Protein AF-A0A0F9RPC5-F1 (afdb_monomer_lite)

Foldseek 3Di:
DDDDDCPPPDDCSCVVVVNPDPPDDFDDDPQDPLAGEVPNDPVNVCVVDPDDDDHDPPRHYDDDDDPVVVVVVVVVVVVVVVDDDDDDD

Sequence (89 aa):
MGGQRDDGKGGTDSEDLGLTTQGPTLLVTDMAVWRPHPGATRVAIAASCDWDVRYADDCSETPPPTPAKLATLRDIRRRTADAPRRSAA

Organism: NCBI:txid412755

InterPro domains:
  IPR037171 NagB/RpiA transferase-like [SSF100950] (11-76)

Radius of gyration: 19.9 Å; chains: 1; bounding box: 45×48×48 Å

pLDDT: mean 76.96, std 15.54, range [35.66, 98.0]

Structure (mmCIF, N/CA/C/O backbone):
data_AF-A0A0F9RPC5-F1
#
_entry.id   AF-A0A0F9RPC5-F1
#
loop_
_atom_site.group_PDB
_atom_site.id
_atom_site.type_symbol
_atom_site.label_atom_id
_atom_site.label_alt_id
_atom_site.label_comp_id
_atom_site.label_asym_id
_atom_site.label_entity_id
_atom_site.label_seq_id
_atom_site.pdbx_PDB_ins_code
_atom_site.Cartn_x
_atom_site.Cartn_y
_atom_site.Cartn_z
_atom_site.occupancy
_atom_site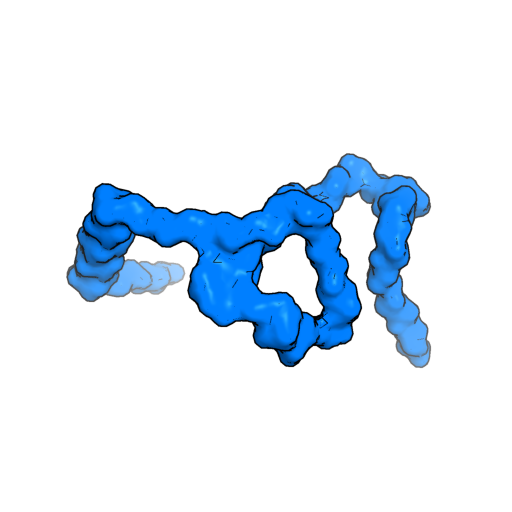.B_iso_or_equiv
_atom_site.auth_seq_id
_atom_site.auth_comp_id
_atom_site.auth_asym_id
_atom_site.auth_atom_id
_atom_site.pdbx_PDB_model_num
ATOM 1 N N . MET A 1 1 ? 0.461 -35.989 -19.733 1.00 35.66 1 MET A N 1
ATOM 2 C CA . MET A 1 1 ? -0.076 -34.868 -20.531 1.00 35.66 1 MET A CA 1
ATOM 3 C C . MET A 1 1 ? 0.232 -33.594 -19.758 1.00 35.66 1 MET A C 1
ATOM 5 O O . MET A 1 1 ? -0.500 -33.252 -18.842 1.00 35.66 1 MET A O 1
ATOM 9 N N . GLY A 1 2 ? 1.413 -33.015 -19.988 1.00 37.66 2 GLY A N 1
ATOM 10 C CA . GLY A 1 2 ? 1.850 -31.801 -19.298 1.00 37.66 2 GLY A CA 1
ATOM 11 C C . GLY A 1 2 ? 1.228 -30.598 -19.987 1.00 37.66 2 GLY A C 1
ATOM 12 O O . GLY A 1 2 ? 1.581 -30.315 -21.126 1.00 37.66 2 GLY A O 1
ATOM 13 N N . GLY A 1 3 ? 0.264 -29.948 -19.337 1.00 41.19 3 GLY A N 1
ATOM 14 C CA . GLY A 1 3 ? -0.262 -28.674 -19.811 1.00 41.19 3 GLY A CA 1
ATOM 15 C C . GLY A 1 3 ? 0.826 -27.617 -19.676 1.00 41.19 3 GLY A C 1
ATOM 16 O O . GLY A 1 3 ? 1.260 -27.327 -18.560 1.00 41.19 3 GLY A O 1
ATOM 17 N N . GLN A 1 4 ? 1.289 -27.091 -20.808 1.00 43.81 4 GLN A N 1
ATOM 18 C CA . GLN A 1 4 ? 2.090 -25.874 -20.859 1.00 43.81 4 GLN A CA 1
ATOM 19 C C . GLN A 1 4 ? 1.284 -24.785 -20.141 1.00 43.81 4 GLN A C 1
ATOM 21 O O . GLN A 1 4 ? 0.183 -24.445 -20.569 1.00 43.81 4 GLN A O 1
ATOM 26 N N . ARG A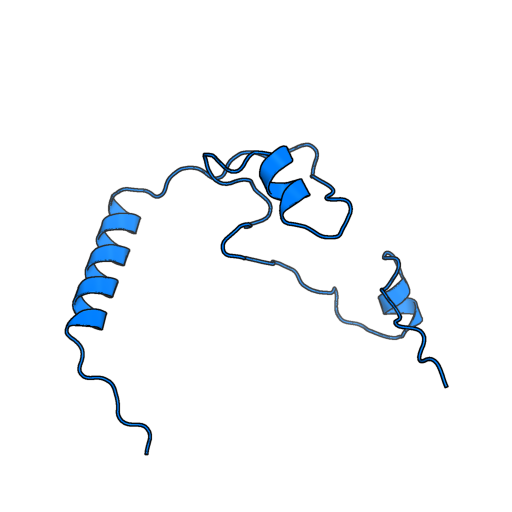 1 5 ? 1.787 -24.305 -19.002 1.00 50.38 5 ARG A N 1
ATOM 27 C CA . ARG A 1 5 ? 1.285 -23.067 -18.407 1.00 50.38 5 ARG A CA 1
ATOM 28 C C . ARG A 1 5 ? 1.775 -21.957 -19.327 1.00 50.38 5 ARG A C 1
ATOM 30 O O . ARG A 1 5 ? 2.966 -21.915 -19.608 1.00 50.38 5 ARG A O 1
ATOM 37 N N . ASP A 1 6 ? 0.849 -21.183 -19.874 1.00 52.84 6 ASP A N 1
ATOM 38 C CA . ASP A 1 6 ? 1.154 -20.038 -20.725 1.00 52.84 6 ASP A CA 1
ATOM 39 C C . ASP A 1 6 ? 1.244 -18.812 -19.814 1.00 52.84 6 ASP A C 1
ATOM 41 O O . ASP A 1 6 ? 0.270 -18.119 -19.518 1.00 52.84 6 ASP A O 1
ATOM 45 N N . ASP A 1 7 ? 2.414 -18.652 -19.217 1.00 58.19 7 ASP A N 1
ATOM 46 C CA . ASP A 1 7 ? 2.869 -17.453 -18.541 1.00 58.19 7 ASP A CA 1
ATOM 47 C C . ASP A 1 7 ? 3.139 -16.398 -19.613 1.00 58.19 7 ASP A C 1
ATOM 49 O O . ASP A 1 7 ? 4.275 -16.246 -20.050 1.00 58.19 7 ASP A O 1
ATOM 53 N N . GLY A 1 8 ? 2.067 -15.742 -20.085 1.00 58.09 8 GLY A N 1
ATOM 54 C CA . GLY A 1 8 ? 2.111 -14.731 -21.145 1.00 58.09 8 GLY A CA 1
ATOM 55 C C . GLY A 1 8 ? 3.402 -13.917 -21.079 1.00 58.09 8 GLY A C 1
ATOM 56 O O . GLY A 1 8 ? 3.687 -13.255 -20.079 1.00 58.09 8 GLY A O 1
ATOM 57 N N . LYS A 1 9 ? 4.211 -14.028 -22.130 1.00 64.94 9 LYS A N 1
ATOM 58 C CA . LYS A 1 9 ? 5.560 -13.464 -22.232 1.00 64.94 9 LYS A CA 1
ATOM 59 C C . LYS A 1 9 ? 5.561 -11.936 -22.221 1.00 64.94 9 LYS A C 1
ATOM 61 O O . LYS A 1 9 ? 6.611 -11.332 -21.994 1.00 64.94 9 LYS A O 1
ATOM 66 N N . GLY A 1 10 ? 4.385 -11.332 -22.395 1.00 62.44 10 GLY A N 1
ATOM 67 C CA . GLY A 1 10 ? 4.151 -9.895 -22.377 1.00 62.44 10 GLY A CA 1
ATOM 68 C C . GLY A 1 10 ? 4.338 -9.288 -23.766 1.00 62.44 10 GLY A C 1
ATOM 69 O O . GLY A 1 10 ? 5.055 -9.826 -24.602 1.00 62.44 10 GLY A O 1
ATOM 70 N N . GLY A 1 11 ? 3.694 -8.149 -24.025 1.00 72.62 11 GLY A N 1
ATOM 71 C CA . GLY A 1 11 ? 3.619 -7.567 -25.369 1.00 72.62 11 GLY A CA 1
ATOM 72 C C . GLY A 1 11 ? 2.266 -7.846 -26.023 1.00 72.62 11 GLY A C 1
ATOM 73 O O . GLY A 1 11 ? 1.236 -7.664 -25.374 1.00 72.62 11 GLY A O 1
ATOM 74 N N . THR A 1 12 ? 2.268 -8.267 -27.291 1.00 71.75 12 THR A N 1
ATOM 75 C CA . THR A 1 12 ? 1.054 -8.506 -28.095 1.00 71.75 12 THR A CA 1
ATOM 76 C C . THR A 1 12 ? 0.391 -9.852 -27.822 1.00 71.75 12 THR A C 1
ATOM 78 O O . THR A 1 12 ? -0.654 -10.116 -28.396 1.00 71.75 12 THR A O 1
ATOM 81 N N . ASP A 1 13 ? 0.912 -10.681 -26.912 1.00 77.75 13 ASP A N 1
ATOM 82 C CA . ASP A 1 13 ? 0.379 -12.024 -26.630 1.00 77.75 13 ASP A CA 1
ATOM 83 C C . ASP A 1 13 ? -1.134 -12.040 -26.371 1.00 77.75 13 ASP A C 1
ATOM 85 O O . ASP A 1 13 ? -1.839 -12.967 -26.757 1.00 77.75 13 ASP A O 1
ATOM 89 N N . SER A 1 14 ? -1.657 -10.993 -25.725 1.00 75.19 14 SER A N 1
ATOM 90 C CA . SER A 1 14 ? -3.103 -10.855 -25.526 1.00 75.19 14 SER A CA 1
ATOM 91 C C . SER A 1 14 ? -3.845 -10.666 -26.853 1.00 75.19 14 SER A C 1
ATOM 93 O O . SER A 1 14 ? -4.872 -11.300 -27.069 1.00 75.19 14 SER A O 1
ATOM 95 N N . GLU A 1 15 ? -3.311 -9.853 -27.762 1.00 81.06 15 GLU A N 1
ATOM 96 C CA . GLU A 1 15 ? -3.854 -9.615 -29.106 1.00 81.06 15 GLU A CA 1
ATOM 97 C C . GLU A 1 15 ? -3.739 -10.869 -29.984 1.00 81.06 15 GLU A C 1
ATOM 99 O O . GLU A 1 15 ? -4.699 -11.229 -30.665 1.00 81.06 15 GLU A O 1
ATOM 104 N N . ASP A 1 16 ? -2.611 -11.580 -29.897 1.00 83.62 16 ASP A N 1
ATOM 105 C CA . ASP A 1 16 ? -2.348 -12.834 -30.615 1.00 83.62 16 ASP A CA 1
ATOM 106 C C . ASP A 1 16 ? -3.303 -13.961 -30.172 1.00 83.62 16 ASP A C 1
ATOM 108 O O . ASP A 1 16 ? -3.682 -14.822 -30.969 1.00 83.62 16 ASP A O 1
ATOM 112 N N . LEU A 1 17 ? -3.766 -13.914 -28.918 1.00 83.75 17 LEU A N 1
ATOM 113 C CA . LEU A 1 17 ? -4.808 -14.785 -28.363 1.00 83.75 17 LEU A CA 1
ATOM 114 C C . LEU A 1 17 ? -6.241 -14.264 -28.604 1.00 83.75 17 LEU A C 1
ATOM 116 O O . LEU A 1 17 ? -7.207 -14.888 -28.159 1.00 83.75 17 LEU A O 1
ATOM 120 N N . GLY A 1 18 ? -6.406 -13.133 -29.299 1.00 87.88 18 GLY A N 1
ATOM 121 C CA . GLY A 1 18 ? -7.705 -12.519 -29.590 1.00 87.88 18 GLY A CA 1
ATOM 122 C C . GLY A 1 18 ? -8.374 -11.847 -28.384 1.00 87.88 18 GLY A C 1
ATOM 123 O O . GLY A 1 18 ? -9.576 -11.570 -28.413 1.00 87.88 18 GLY A O 1
ATOM 124 N N . LEU A 1 19 ? -7.625 -11.588 -27.311 1.00 81.00 19 LEU A N 1
ATOM 125 C CA . LEU A 1 19 ? -8.102 -10.884 -26.127 1.00 81.00 19 LEU A CA 1
ATOM 126 C C . LEU A 1 19 ? -8.096 -9.375 -26.391 1.00 81.00 19 LEU A C 1
ATOM 128 O O . LEU A 1 19 ? -7.061 -8.761 -26.622 1.00 81.00 19 LEU A O 1
ATOM 132 N N . THR A 1 20 ? -9.269 -8.751 -26.305 1.00 79.50 20 THR A N 1
ATOM 133 C CA . THR A 1 20 ? -9.436 -7.305 -26.543 1.00 79.50 20 THR A CA 1
ATOM 134 C C . THR A 1 20 ? -9.269 -6.461 -25.278 1.00 79.50 20 THR A C 1
ATOM 136 O O . THR A 1 20 ? -9.329 -5.230 -25.321 1.00 79.50 20 THR A O 1
ATOM 139 N N . THR A 1 21 ? -9.130 -7.105 -24.119 1.00 78.06 21 THR A N 1
ATOM 140 C CA . THR A 1 21 ? -8.954 -6.422 -22.838 1.00 78.06 21 THR A CA 1
ATOM 141 C C . THR A 1 21 ? -7.528 -5.904 -22.718 1.00 78.06 21 THR A C 1
ATOM 143 O O . THR A 1 21 ? -6.589 -6.658 -22.937 1.00 78.06 21 THR A O 1
ATOM 146 N N . GLN A 1 22 ? -7.356 -4.663 -22.262 1.00 69.62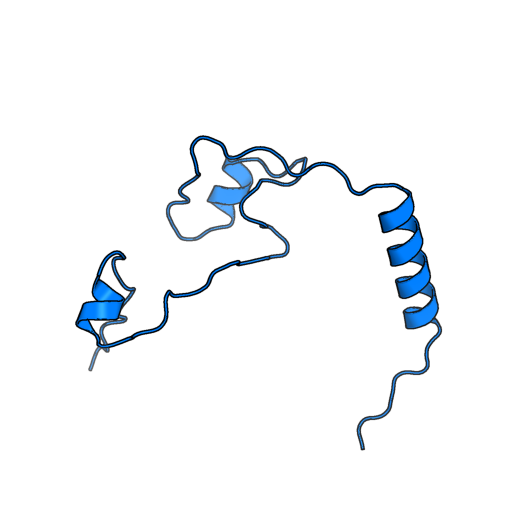 22 GLN A N 1
ATOM 147 C CA . GLN A 1 22 ? -6.045 -4.019 -22.063 1.00 69.62 22 GLN A CA 1
ATOM 148 C C . GLN A 1 22 ? -5.245 -4.575 -20.863 1.00 69.62 22 GLN A C 1
ATOM 150 O O . GLN A 1 22 ? -4.266 -3.976 -20.430 1.00 6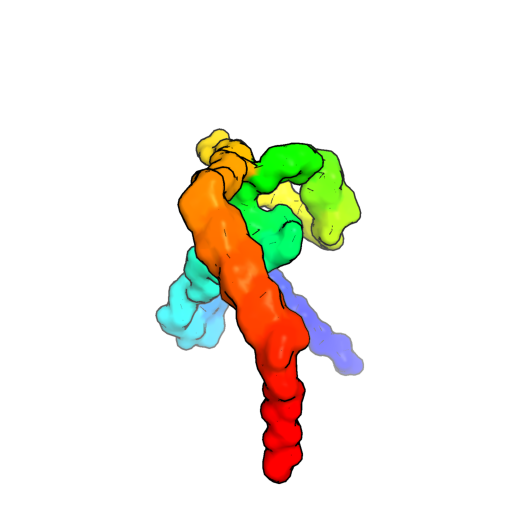9.62 22 GLN A O 1
ATOM 155 N N . GLY A 1 23 ? -5.681 -5.701 -20.293 1.00 69.06 23 GLY A N 1
ATOM 156 C CA . GLY A 1 23 ? -5.115 -6.271 -19.079 1.00 69.06 23 GLY A CA 1
ATOM 157 C C . GLY A 1 23 ? -5.484 -5.505 -17.796 1.00 69.06 23 GLY A C 1
ATOM 158 O O . GLY A 1 23 ? -6.305 -4.582 -17.806 1.00 69.06 23 GLY A O 1
ATOM 159 N N . PRO A 1 24 ? -4.925 -5.929 -16.651 1.00 68.12 24 PRO A N 1
ATOM 160 C CA . PRO A 1 24 ? -5.129 -5.270 -15.365 1.00 68.12 24 PRO A CA 1
ATOM 161 C C . PRO A 1 24 ? -4.481 -3.876 -15.335 1.00 68.12 24 PRO A C 1
ATOM 163 O O . PRO A 1 24 ? -3.320 -3.711 -15.693 1.00 68.12 24 PRO A O 1
ATOM 166 N N . THR A 1 25 ? -5.223 -2.871 -14.858 1.00 58.34 25 THR A N 1
ATOM 167 C CA . THR A 1 25 ? -4.785 -1.460 -14.837 1.00 58.34 25 THR A CA 1
ATOM 168 C C . THR A 1 25 ? -4.143 -1.024 -13.519 1.00 58.34 25 THR A C 1
ATOM 170 O O . THR A 1 25 ? -3.369 -0.070 -13.497 1.00 58.34 25 THR A O 1
ATOM 173 N N . LEU A 1 26 ? -4.464 -1.695 -12.408 1.00 53.88 26 LEU A N 1
ATOM 174 C CA . LEU A 1 26 ? -3.910 -1.412 -11.085 1.00 53.88 26 LEU A CA 1
ATOM 175 C C . LEU A 1 26 ? -3.960 -2.669 -10.214 1.00 53.88 26 LEU A C 1
ATOM 177 O O . LEU A 1 26 ? -5.028 -3.236 -9.992 1.00 53.88 26 LEU A O 1
ATOM 181 N N . LEU A 1 27 ? -2.810 -3.058 -9.667 1.00 61.03 27 LEU A N 1
ATOM 182 C CA . LEU A 1 27 ? -2.706 -4.066 -8.619 1.00 61.03 27 LEU A CA 1
ATOM 183 C C . LEU A 1 27 ? -2.335 -3.364 -7.309 1.00 61.03 27 LEU A C 1
ATOM 185 O O . LEU A 1 27 ? -1.317 -2.672 -7.250 1.00 61.03 27 LEU A O 1
ATOM 189 N N . VAL A 1 28 ? -3.175 -3.528 -6.285 1.00 63.94 28 VAL A N 1
ATOM 190 C CA . VAL A 1 28 ? -2.912 -3.066 -4.917 1.00 63.94 28 VAL A CA 1
ATOM 191 C C . VAL A 1 28 ? -2.846 -4.288 -4.010 1.00 63.94 28 VAL A C 1
ATOM 193 O O . VAL A 1 28 ? -3.846 -4.980 -3.835 1.00 63.94 28 VAL A O 1
ATOM 196 N N . THR A 1 29 ? -1.680 -4.555 -3.444 1.00 68.44 29 THR A N 1
ATOM 197 C CA . THR A 1 29 ? -1.433 -5.608 -2.459 1.00 68.44 29 THR A CA 1
ATOM 198 C C . THR A 1 29 ? -1.034 -4.985 -1.122 1.00 68.44 29 THR A C 1
ATOM 200 O O . THR A 1 29 ? -0.751 -3.789 -1.030 1.00 68.44 29 THR A O 1
ATOM 203 N N . ASP A 1 30 ? -1.007 -5.800 -0.073 1.00 60.62 30 ASP A N 1
ATOM 204 C CA . ASP A 1 30 ? -0.471 -5.453 1.248 1.00 60.62 30 ASP A CA 1
ATOM 205 C C . ASP A 1 30 ? 1.016 -5.055 1.216 1.00 60.62 30 ASP A C 1
ATOM 207 O O . ASP A 1 30 ? 1.493 -4.389 2.136 1.00 60.62 30 ASP A O 1
ATOM 211 N N . MET A 1 31 ? 1.719 -5.406 0.134 1.00 55.31 31 MET A N 1
ATOM 212 C CA . MET A 1 31 ? 3.116 -5.054 -0.124 1.00 55.31 31 MET A CA 1
ATOM 213 C C . MET A 1 31 ? 3.319 -4.078 -1.297 1.00 55.31 31 MET A C 1
ATOM 215 O O . MET A 1 31 ? 4.428 -3.569 -1.462 1.00 55.31 31 MET A O 1
ATOM 219 N N . ALA A 1 32 ? 2.291 -3.788 -2.103 1.00 50.91 32 ALA A N 1
ATOM 220 C CA . ALA A 1 32 ? 2.426 -2.949 -3.291 1.00 50.91 32 ALA A CA 1
ATOM 221 C C . ALA A 1 32 ? 1.113 -2.281 -3.739 1.00 50.91 32 ALA A C 1
ATOM 223 O O . ALA A 1 32 ? 0.283 -2.895 -4.393 1.00 50.91 32 ALA A O 1
ATOM 224 N N . VAL A 1 33 ? 1.000 -0.963 -3.581 1.00 51.62 33 VAL A N 1
ATOM 225 C CA . VAL A 1 33 ? 0.819 -0.137 -4.792 1.00 51.62 33 VAL A CA 1
ATOM 226 C C . VAL A 1 33 ? 2.196 -0.123 -5.464 1.00 51.62 33 VAL A C 1
ATOM 228 O O . VAL A 1 33 ? 3.187 -0.182 -4.743 1.00 51.62 33 VAL A O 1
ATOM 231 N N . TRP A 1 34 ? 2.326 -0.062 -6.794 1.00 60.38 34 TRP A N 1
ATOM 232 C CA . TRP A 1 34 ? 3.637 -0.068 -7.487 1.00 60.38 34 TRP A CA 1
ATOM 233 C C . TRP A 1 34 ? 4.432 1.254 -7.297 1.00 60.38 34 TRP A C 1
ATOM 235 O O . TRP A 1 34 ? 4.929 1.869 -8.236 1.00 60.38 34 TRP A O 1
ATOM 245 N N . ARG A 1 35 ? 4.504 1.713 -6.045 1.00 57.69 35 ARG A N 1
ATOM 246 C CA . ARG A 1 35 ? 5.287 2.782 -5.432 1.00 57.69 35 ARG A CA 1
ATOM 247 C C . ARG A 1 35 ? 5.609 2.311 -4.004 1.00 57.69 35 ARG A C 1
ATOM 249 O O . ARG A 1 35 ? 4.674 2.205 -3.205 1.00 57.69 35 ARG A O 1
ATOM 256 N N . PRO A 1 36 ? 6.874 2.008 -3.670 1.00 59.84 36 PRO A N 1
ATOM 257 C CA . PRO A 1 36 ? 7.258 1.454 -2.374 1.00 59.84 36 PRO A CA 1
ATOM 258 C C . PRO A 1 36 ? 6.661 2.237 -1.199 1.00 59.84 36 PRO A C 1
ATOM 260 O O . PRO A 1 36 ? 6.674 3.464 -1.196 1.00 59.84 36 PRO A O 1
ATOM 263 N N . HIS A 1 37 ? 6.114 1.562 -0.190 1.00 66.31 37 HIS A N 1
ATOM 264 C CA . HIS A 1 37 ? 5.743 2.230 1.062 1.00 66.31 37 HIS A CA 1
ATOM 265 C C . HIS A 1 37 ? 6.999 2.539 1.897 1.00 66.31 37 HIS A C 1
ATOM 267 O O . HIS A 1 37 ? 8.011 1.855 1.731 1.00 66.31 37 HIS A O 1
ATOM 273 N N . PRO A 1 38 ? 6.960 3.517 2.821 1.00 72.44 38 PRO A N 1
ATOM 274 C CA . PRO A 1 38 ? 8.093 3.783 3.703 1.00 72.44 38 PRO A CA 1
ATOM 275 C C . PRO A 1 38 ? 8.529 2.510 4.445 1.00 72.44 38 PRO A C 1
ATOM 277 O O . PRO A 1 38 ? 7.716 1.862 5.103 1.00 72.44 38 PRO A O 1
ATOM 280 N N . GLY A 1 39 ? 9.806 2.141 4.315 1.00 76.19 39 GLY A N 1
ATOM 281 C CA . GLY A 1 39 ? 10.375 0.909 4.881 1.00 76.19 39 GLY A CA 1
ATOM 282 C C . GLY A 1 39 ? 10.329 -0.327 3.968 1.00 76.19 39 GLY A C 1
ATOM 283 O O . GLY A 1 39 ? 11.005 -1.314 4.260 1.00 76.19 39 GLY A O 1
ATOM 284 N N . ALA A 1 40 ? 9.615 -0.282 2.839 1.00 82.12 40 ALA A N 1
ATOM 285 C CA . ALA A 1 40 ? 9.614 -1.347 1.835 1.00 82.12 40 ALA A CA 1
ATOM 286 C C . ALA A 1 40 ? 10.831 -1.208 0.902 1.00 82.12 40 ALA A C 1
ATOM 288 O O . ALA A 1 40 ? 10.773 -0.583 -0.156 1.00 82.12 40 ALA A O 1
ATOM 289 N N . THR A 1 41 ? 11.972 -1.766 1.312 1.00 84.00 41 THR A N 1
ATOM 290 C CA 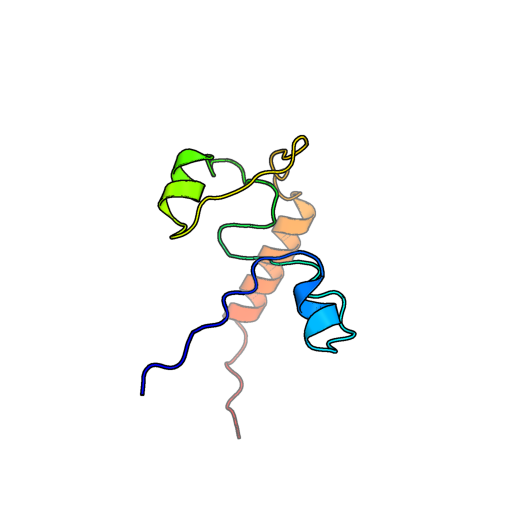. THR A 1 41 ? 13.201 -1.721 0.503 1.00 84.00 41 THR A CA 1
ATOM 291 C C . THR A 1 41 ? 13.092 -2.613 -0.737 1.00 84.00 41 THR A C 1
ATOM 293 O O . THR A 1 41 ? 12.433 -3.650 -0.710 1.00 84.00 41 THR A O 1
ATOM 296 N N . ARG A 1 42 ? 13.808 -2.269 -1.818 1.00 84.62 42 ARG A N 1
ATOM 297 C CA . ARG A 1 42 ? 13.866 -3.093 -3.045 1.00 84.62 42 ARG A CA 1
ATOM 298 C C . ARG A 1 42 ? 14.325 -4.530 -2.781 1.00 84.62 42 ARG A C 1
ATOM 300 O O . ARG A 1 42 ? 13.845 -5.449 -3.432 1.00 84.62 42 ARG A O 1
ATOM 307 N N . VAL A 1 43 ? 15.218 -4.720 -1.807 1.00 87.19 43 VAL A N 1
ATOM 308 C CA . VAL A 1 43 ? 15.685 -6.046 -1.373 1.00 87.19 43 VAL A CA 1
ATOM 309 C C . VAL A 1 43 ? 14.550 -6.839 -0.730 1.00 87.19 43 VAL A C 1
ATOM 311 O O . VAL A 1 43 ? 14.346 -7.993 -1.088 1.00 87.19 43 VAL A O 1
ATOM 314 N N . ALA A 1 44 ? 13.791 -6.225 0.182 1.00 85.06 44 ALA A N 1
ATOM 315 C CA . ALA A 1 44 ? 12.655 -6.883 0.824 1.00 85.06 44 ALA A CA 1
ATOM 316 C C . ALA A 1 44 ? 11.545 -7.223 -0.185 1.00 85.06 44 ALA A C 1
ATOM 318 O O . ALA A 1 44 ? 10.973 -8.305 -0.115 1.00 85.06 44 ALA A O 1
ATOM 319 N N . ILE A 1 45 ? 11.289 -6.328 -1.147 1.00 84.44 45 ILE A N 1
ATOM 320 C CA . ILE A 1 45 ? 10.323 -6.552 -2.231 1.00 84.44 45 ILE A CA 1
ATOM 321 C C . ILE A 1 45 ? 10.771 -7.730 -3.103 1.00 84.44 45 ILE A C 1
ATOM 323 O O . ILE A 1 45 ? 10.013 -8.679 -3.271 1.00 84.44 45 ILE A O 1
ATOM 327 N N . ALA A 1 46 ? 12.014 -7.721 -3.593 1.00 87.19 46 ALA A N 1
ATOM 328 C CA . ALA A 1 46 ? 12.542 -8.814 -4.408 1.00 87.19 46 ALA A CA 1
ATOM 329 C C . ALA A 1 46 ? 12.539 -10.156 -3.657 1.00 87.19 46 ALA A C 1
ATOM 331 O O . ALA A 1 46 ? 12.174 -11.169 -4.233 1.00 87.19 46 ALA A O 1
ATOM 332 N N . ALA A 1 47 ? 12.870 -10.167 -2.362 1.00 89.31 47 ALA A N 1
ATOM 333 C CA . ALA A 1 47 ? 12.841 -11.382 -1.544 1.00 89.31 47 ALA A CA 1
ATOM 334 C C . ALA A 1 47 ? 11.424 -11.935 -1.298 1.00 89.31 47 ALA A C 1
ATOM 336 O O . ALA A 1 47 ? 11.283 -13.097 -0.930 1.00 89.31 47 ALA A O 1
ATOM 337 N N . SER A 1 48 ? 10.386 -11.109 -1.464 1.00 86.56 48 SER A N 1
ATOM 338 C CA . SER A 1 48 ? 8.982 -11.515 -1.313 1.00 86.56 48 SER A CA 1
ATOM 339 C C . SER A 1 48 ? 8.328 -11.993 -2.612 1.00 86.56 48 SER A C 1
ATOM 341 O O . SER A 1 48 ? 7.197 -12.476 -2.579 1.00 86.56 48 SER A O 1
ATOM 343 N N . CYS A 1 49 ? 9.010 -11.845 -3.750 1.00 85.69 49 CYS A N 1
ATOM 344 C CA . CYS A 1 49 ? 8.489 -12.192 -5.065 1.00 85.69 49 CYS A CA 1
ATOM 345 C C . CYS A 1 49 ? 9.294 -13.345 -5.672 1.00 85.69 49 CYS A C 1
ATOM 347 O O . CYS A 1 49 ? 10.514 -13.273 -5.767 1.00 85.69 49 CYS A O 1
ATOM 349 N N . ASP A 1 50 ? 8.604 -14.366 -6.181 1.00 91.19 50 ASP A N 1
ATOM 350 C CA . ASP A 1 50 ? 9.229 -15.497 -6.890 1.00 91.19 50 ASP A CA 1
ATOM 351 C C . ASP A 1 50 ? 9.560 -15.177 -8.367 1.00 91.19 50 ASP A C 1
ATOM 353 O O . ASP A 1 50 ? 9.777 -16.072 -9.184 1.00 91.19 50 ASP A O 1
ATOM 357 N N . TRP A 1 51 ? 9.587 -13.896 -8.739 1.00 86.50 51 TRP A N 1
ATOM 358 C CA . TRP A 1 51 ? 9.907 -13.416 -10.083 1.00 86.50 51 TRP A CA 1
ATOM 359 C C . TRP A 1 51 ? 10.870 -12.229 -10.028 1.00 86.50 51 TRP A C 1
ATOM 361 O O . TRP A 1 51 ? 10.960 -11.527 -9.020 1.00 86.50 51 TRP A O 1
ATOM 371 N N . ASP A 1 52 ? 11.571 -11.978 -11.136 1.00 86.44 52 ASP A N 1
ATOM 372 C CA . ASP A 1 52 ? 12.458 -10.819 -11.262 1.00 86.44 52 ASP A CA 1
ATOM 373 C C . ASP A 1 52 ? 11.642 -9.516 -11.280 1.00 86.44 52 ASP A C 1
ATOM 375 O O . ASP A 1 52 ? 10.914 -9.215 -12.234 1.00 86.44 52 ASP A O 1
ATOM 379 N N . VAL A 1 53 ? 11.711 -8.757 -10.184 1.00 85.44 53 VAL A N 1
ATOM 380 C CA . VAL A 1 53 ? 10.906 -7.547 -9.995 1.00 85.44 53 VAL A CA 1
ATOM 381 C C . VAL A 1 53 ? 11.491 -6.401 -10.813 1.00 85.44 53 VAL A C 1
ATOM 383 O O . VAL A 1 53 ? 12.573 -5.889 -10.518 1.00 85.44 53 VAL A O 1
ATOM 386 N N . ARG A 1 54 ? 10.724 -5.923 -11.796 1.00 83.25 54 ARG A N 1
ATOM 387 C CA . ARG A 1 54 ? 11.042 -4.696 -12.533 1.00 83.25 54 ARG A CA 1
ATOM 388 C C . ARG A 1 54 ? 10.422 -3.474 -11.871 1.00 83.25 54 ARG A C 1
ATOM 390 O O . ARG A 1 54 ? 9.292 -3.512 -11.395 1.00 83.25 54 ARG A O 1
ATOM 397 N N . TYR A 1 55 ? 11.160 -2.371 -11.894 1.00 82.00 55 TYR A N 1
ATOM 398 C CA . TYR A 1 55 ? 10.744 -1.096 -11.322 1.00 82.00 55 TYR A CA 1
ATOM 399 C C . TYR A 1 55 ? 10.749 -0.022 -12.406 1.00 82.00 55 TYR A C 1
ATOM 401 O O . TYR A 1 55 ? 11.636 -0.023 -13.255 1.00 82.00 55 TYR A O 1
ATOM 409 N N . ALA A 1 56 ? 9.792 0.902 -12.346 1.00 82.12 56 ALA A N 1
ATOM 410 C CA . ALA A 1 56 ? 9.808 2.099 -13.180 1.00 82.12 56 ALA A CA 1
ATOM 411 C C . ALA A 1 56 ? 10.968 3.032 -12.789 1.00 82.12 56 ALA A C 1
ATOM 413 O O . ALA A 1 56 ? 11.390 3.053 -11.625 1.00 82.12 56 ALA A O 1
ATOM 414 N N . ASP A 1 57 ? 11.448 3.828 -13.744 1.00 81.31 57 ASP A N 1
ATOM 415 C CA . ASP A 1 57 ? 12.538 4.787 -13.520 1.00 81.31 57 ASP A CA 1
ATOM 416 C C . ASP A 1 57 ? 12.166 5.855 -12.477 1.00 81.31 57 ASP A C 1
ATOM 418 O O . ASP A 1 57 ? 12.998 6.273 -11.675 1.00 81.31 57 ASP A O 1
ATOM 422 N N . ASP A 1 58 ? 10.893 6.251 -12.428 1.00 82.75 58 ASP A N 1
ATOM 423 C CA . ASP A 1 58 ? 10.330 7.251 -11.515 1.00 82.75 58 ASP A CA 1
ATOM 424 C C . ASP A 1 58 ? 9.658 6.634 -10.273 1.00 82.75 58 ASP A C 1
ATOM 426 O O . ASP A 1 58 ? 8.843 7.268 -9.597 1.00 82.75 58 ASP A O 1
ATOM 430 N N . CYS A 1 59 ? 10.000 5.385 -9.947 1.00 82.69 59 CYS A N 1
ATOM 431 C CA . CYS A 1 59 ? 9.434 4.664 -8.813 1.00 82.69 59 CYS A CA 1
ATOM 432 C C . CYS A 1 59 ? 9.848 5.309 -7.475 1.00 82.69 59 CYS A C 1
ATOM 434 O O . CYS A 1 59 ? 10.922 5.035 -6.931 1.00 82.69 59 CYS A O 1
ATOM 436 N N . SER A 1 60 ? 8.976 6.172 -6.946 1.00 80.50 60 SER A N 1
ATOM 437 C CA . SER A 1 60 ? 9.157 6.888 -5.681 1.00 80.50 60 SER A CA 1
ATOM 438 C C . SER A 1 60 ? 8.414 6.227 -4.522 1.00 80.50 60 SER A C 1
ATOM 440 O O . SER A 1 60 ? 7.465 5.466 -4.721 1.00 80.50 60 SER A O 1
ATOM 442 N N . GLU A 1 61 ? 8.774 6.600 -3.293 1.00 79.88 61 GLU A N 1
ATOM 443 C CA . GLU A 1 61 ? 8.009 6.183 -2.120 1.00 79.88 61 GLU A CA 1
ATOM 444 C C . GLU A 1 61 ? 6.593 6.779 -2.109 1.00 79.88 61 GLU A C 1
ATOM 446 O O . GLU A 1 61 ? 6.352 7.908 -2.554 1.00 79.88 61 GLU A O 1
ATOM 451 N N . THR A 1 62 ? 5.644 6.015 -1.574 1.00 81.00 62 THR A N 1
ATOM 452 C CA . THR A 1 62 ? 4.288 6.477 -1.288 1.00 81.00 62 THR A CA 1
ATOM 453 C C . THR A 1 62 ? 4.310 7.373 -0.043 1.00 81.00 62 THR A C 1
ATOM 455 O O . THR A 1 62 ? 4.736 6.914 1.019 1.00 81.00 62 THR A O 1
ATOM 458 N N . PRO A 1 63 ? 3.814 8.625 -0.110 1.00 83.25 63 PRO A N 1
ATOM 459 C CA . PRO A 1 63 ? 3.762 9.507 1.052 1.00 83.25 63 PRO A CA 1
ATOM 460 C C . PRO A 1 63 ? 2.929 8.921 2.204 1.00 83.25 63 PRO A C 1
ATOM 462 O O . PRO A 1 63 ? 1.962 8.191 1.957 1.00 83.25 63 PRO A O 1
ATOM 465 N N . PRO A 1 64 ? 3.230 9.280 3.464 1.00 84.44 64 PRO A N 1
ATOM 466 C CA . PRO A 1 64 ? 2.421 8.852 4.597 1.00 84.44 64 PRO A CA 1
ATOM 467 C C . PRO A 1 64 ? 0.971 9.359 4.478 1.00 84.44 64 PRO A C 1
ATOM 469 O O . PRO A 1 64 ? 0.714 10.418 3.891 1.00 84.44 64 PRO A O 1
ATOM 472 N N . PRO A 1 65 ? -0.008 8.633 5.049 1.00 89.75 65 PRO A N 1
ATOM 473 C CA . PRO A 1 65 ? -1.397 9.066 5.038 1.00 89.75 65 PRO A CA 1
ATOM 474 C C . PRO A 1 65 ? -1.559 10.380 5.804 1.00 89.75 65 PRO A C 1
ATOM 476 O O . PRO A 1 65 ? -0.908 10.620 6.822 1.00 89.75 65 PRO A O 1
ATOM 479 N N . THR A 1 66 ? -2.486 11.224 5.352 1.00 94.00 66 THR A N 1
ATOM 480 C CA . THR A 1 66 ? -2.781 12.470 6.064 1.00 94.00 66 THR A CA 1
ATOM 481 C C . THR A 1 66 ? -3.477 12.188 7.403 1.00 94.00 66 THR A C 1
ATOM 483 O O . THR A 1 66 ? -4.217 11.201 7.513 1.00 94.00 66 THR A O 1
ATOM 486 N N . PRO A 1 67 ? -3.329 13.069 8.414 1.00 96.88 67 PRO A N 1
ATOM 487 C CA . PRO A 1 67 ? -4.009 12.910 9.700 1.00 96.88 67 PRO A CA 1
ATOM 488 C C . PRO A 1 67 ? -5.529 12.778 9.563 1.00 96.88 67 PRO A C 1
ATOM 490 O O . PRO A 1 67 ? -6.134 11.946 10.233 1.00 96.88 67 PRO A O 1
ATOM 493 N N . ALA A 1 68 ? -6.137 13.540 8.647 1.00 97.06 68 ALA A N 1
ATOM 494 C CA . ALA A 1 68 ? -7.569 13.474 8.366 1.00 97.06 68 ALA A CA 1
ATOM 495 C C . ALA A 1 68 ? -7.989 12.098 7.826 1.00 97.06 68 ALA A C 1
ATOM 497 O O . ALA A 1 68 ? -8.905 11.486 8.370 1.00 97.06 68 ALA A O 1
ATOM 498 N N . LYS A 1 69 ? -7.276 11.561 6.820 1.00 95.81 69 LYS A N 1
ATOM 499 C CA . LYS A 1 69 ? -7.534 10.209 6.290 1.00 95.81 69 LYS A CA 1
ATOM 500 C C . LYS A 1 69 ? -7.409 9.157 7.391 1.00 95.81 69 LYS A C 1
ATOM 502 O O . LYS A 1 69 ? -8.263 8.282 7.518 1.00 95.81 69 LYS A O 1
ATOM 507 N N . LEU A 1 70 ? -6.370 9.265 8.216 1.00 96.62 70 LEU A N 1
ATOM 508 C CA . LEU A 1 70 ? -6.130 8.332 9.309 1.00 96.62 70 LEU A CA 1
ATOM 509 C C . LEU A 1 70 ? -7.221 8.408 10.388 1.00 96.62 70 LEU A C 1
ATOM 511 O O . LEU A 1 70 ? -7.657 7.370 10.884 1.00 96.62 70 LEU A O 1
ATOM 515 N N . ALA A 1 71 ? -7.697 9.609 10.725 1.00 97.31 71 ALA A N 1
ATOM 516 C CA . ALA A 1 71 ? -8.811 9.807 11.649 1.00 97.31 71 ALA A CA 1
ATOM 517 C C . ALA A 1 71 ? -10.101 9.167 11.118 1.00 97.31 71 ALA A C 1
ATOM 519 O O . ALA A 1 71 ? -10.745 8.407 11.841 1.00 97.31 71 ALA A O 1
ATOM 520 N N . THR A 1 72 ? -10.429 9.389 9.841 1.00 98.00 72 THR A N 1
ATOM 521 C CA . THR A 1 72 ? -11.591 8.772 9.190 1.00 98.00 72 THR A CA 1
ATOM 522 C C . THR A 1 72 ? -11.512 7.245 9.210 1.00 98.00 72 THR A C 1
ATOM 524 O O . THR A 1 72 ? -12.472 6.588 9.604 1.00 98.00 72 THR A O 1
ATOM 527 N N . LEU A 1 73 ? -10.367 6.655 8.848 1.00 97.25 73 LEU A N 1
ATOM 528 C CA . LEU A 1 73 ? -10.200 5.196 8.853 1.00 97.25 73 LEU A CA 1
ATOM 529 C C . LEU A 1 73 ? -10.309 4.597 10.262 1.00 97.25 73 LEU A C 1
ATOM 531 O O . LEU A 1 73 ? -10.910 3.537 10.441 1.00 97.25 73 LEU A O 1
ATOM 535 N N . ARG A 1 74 ? -9.762 5.276 11.276 1.00 97.81 74 ARG A N 1
ATOM 536 C CA . ARG A 1 74 ? -9.878 4.854 12.681 1.00 97.81 74 ARG A CA 1
ATOM 537 C C . ARG A 1 74 ? -11.322 4.905 13.172 1.00 97.81 74 ARG A C 1
ATOM 539 O O . ARG A 1 74 ? -11.759 3.976 13.845 1.00 97.81 74 ARG A O 1
ATOM 546 N N . ASP A 1 75 ? -12.064 5.943 12.800 1.00 97.62 75 ASP A N 1
ATOM 547 C CA . ASP A 1 75 ? -13.489 6.065 13.107 1.00 97.62 75 ASP A CA 1
ATOM 548 C C . ASP A 1 75 ? -14.318 4.943 12.459 1.00 97.62 75 ASP A C 1
ATOM 550 O O . ASP A 1 75 ? -15.125 4.299 13.133 1.00 97.62 75 ASP A O 1
ATOM 554 N N . ILE A 1 76 ? -14.067 4.649 11.179 1.00 97.12 76 ILE A N 1
ATOM 555 C CA . ILE A 1 76 ? -14.703 3.530 10.465 1.00 97.12 76 ILE A CA 1
ATOM 556 C C . ILE A 1 76 ? -14.397 2.203 11.164 1.00 97.12 76 ILE A C 1
ATOM 558 O O . ILE A 1 76 ? -15.305 1.404 11.405 1.00 97.12 76 ILE A O 1
ATOM 562 N N . ARG A 1 77 ? -13.131 1.964 11.527 1.00 95.69 77 ARG A N 1
ATOM 563 C CA . ARG A 1 77 ? -12.719 0.726 12.199 1.00 95.69 77 ARG A CA 1
ATOM 564 C C . ARG A 1 77 ? -13.378 0.574 13.569 1.00 95.69 77 ARG A C 1
ATOM 566 O O . ARG A 1 77 ? -13.828 -0.524 13.877 1.00 95.69 77 ARG A O 1
ATOM 573 N N . ARG A 1 78 ? -13.487 1.657 14.350 1.00 96.44 78 ARG A N 1
ATOM 574 C CA . ARG A 1 78 ? -14.203 1.665 15.638 1.00 96.44 78 ARG A CA 1
ATOM 575 C C . ARG A 1 78 ? -15.664 1.257 15.446 1.00 96.44 78 ARG A C 1
ATOM 577 O O . ARG A 1 78 ? -16.099 0.272 16.022 1.00 96.44 78 ARG A O 1
ATOM 584 N N . ARG A 1 79 ? -16.380 1.933 14.540 1.00 94.94 79 ARG A N 1
ATOM 585 C CA . ARG A 1 79 ? -17.789 1.619 14.243 1.00 94.94 79 ARG A CA 1
ATOM 586 C C . ARG A 1 79 ? -17.990 0.193 13.732 1.00 94.94 79 ARG A C 1
ATOM 588 O O . ARG A 1 79 ? -19.005 -0.416 14.035 1.00 94.94 79 A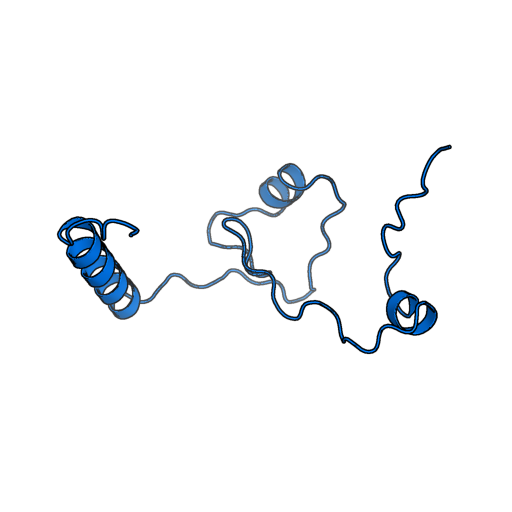RG A O 1
ATOM 595 N N . THR A 1 80 ? -17.036 -0.336 12.966 1.00 94.62 80 THR A N 1
ATOM 596 C CA . THR A 1 80 ? -17.085 -1.721 12.471 1.00 94.62 80 THR A CA 1
ATOM 597 C C . THR A 1 80 ? -16.854 -2.733 13.592 1.00 94.62 80 THR A C 1
ATOM 599 O O . THR A 1 80 ? -17.488 -3.781 13.591 1.00 94.62 80 THR A O 1
ATOM 602 N N . ALA A 1 81 ? -15.975 -2.430 14.552 1.00 91.56 81 ALA A N 1
ATOM 603 C CA . ALA A 1 81 ? -15.745 -3.282 15.718 1.00 91.56 81 ALA A CA 1
ATOM 604 C C . ALA A 1 81 ? -16.968 -3.330 16.650 1.00 91.56 81 ALA A C 1
ATOM 606 O O . ALA A 1 81 ? -17.279 -4.390 17.184 1.00 91.56 81 ALA A O 1
ATOM 607 N N . ASP A 1 82 ? -17.675 -2.205 16.786 1.00 90.38 82 ASP A N 1
ATOM 608 C CA . ASP A 1 82 ? -18.897 -2.099 17.592 1.00 90.38 82 ASP A CA 1
ATOM 609 C C . ASP A 1 82 ? -20.139 -2.651 16.864 1.00 90.38 82 ASP A C 1
ATOM 611 O O . ASP A 1 82 ? -21.188 -2.865 17.475 1.00 90.38 82 ASP A O 1
ATOM 615 N N . ALA A 1 83 ? -20.052 -2.867 15.546 1.00 86.94 83 ALA A N 1
ATOM 616 C CA . ALA A 1 83 ? -21.175 -3.338 14.754 1.00 86.94 83 ALA A CA 1
ATOM 617 C C . ALA A 1 83 ? -21.453 -4.828 15.025 1.00 86.94 83 ALA A C 1
ATOM 619 O O . ALA A 1 83 ? -20.542 -5.659 14.943 1.00 86.94 83 ALA A O 1
ATOM 620 N N . PRO A 1 84 ? -22.716 -5.219 15.269 1.00 83.31 84 PRO A N 1
ATOM 621 C CA . PRO A 1 84 ? -23.072 -6.626 15.341 1.00 83.31 84 PRO A CA 1
ATOM 622 C C . PRO A 1 84 ? -22.785 -7.292 13.991 1.00 83.31 84 PRO A C 1
ATOM 624 O O . PRO A 1 84 ? -23.145 -6.775 12.928 1.00 83.31 84 PRO A O 1
ATOM 627 N N . ARG A 1 85 ? -22.121 -8.453 14.025 1.00 77.94 85 ARG A N 1
ATOM 628 C CA . ARG A 1 85 ? -21.830 -9.228 12.816 1.00 77.94 85 ARG A CA 1
ATOM 629 C C . ARG A 1 85 ? -23.156 -9.596 12.164 1.00 77.94 85 ARG A C 1
ATOM 631 O O . ARG A 1 85 ? -23.998 -10.238 12.787 1.00 77.94 85 ARG A O 1
ATOM 638 N N . ARG A 1 86 ? -23.354 -9.178 10.917 1.00 77.25 86 ARG A N 1
ATOM 639 C CA . ARG A 1 86 ? -24.559 -9.533 10.169 1.00 77.25 86 ARG A CA 1
ATOM 640 C C . ARG A 1 86 ? -24.578 -11.057 10.004 1.00 77.25 86 ARG A C 1
ATOM 642 O O . ARG A 1 86 ? -23.643 -11.610 9.430 1.00 77.25 86 ARG A O 1
ATOM 649 N N . SER A 1 87 ? -25.597 -11.726 10.543 1.00 72.75 87 SER A N 1
ATOM 650 C CA . SER A 1 87 ? -25.839 -13.141 10.248 1.00 72.75 87 SER A CA 1
ATOM 651 C C . SER A 1 87 ? -26.153 -13.259 8.761 1.00 72.75 87 SER A C 1
ATOM 653 O O . SER A 1 87 ? -27.031 -12.544 8.272 1.00 72.75 87 SER A O 1
ATOM 655 N N . ALA A 1 88 ? -25.424 -14.113 8.044 1.00 64.25 88 ALA A N 1
ATOM 656 C CA . ALA A 1 88 ? -25.856 -14.548 6.722 1.00 64.25 88 ALA A CA 1
ATOM 657 C C . ALA A 1 88 ? -27.142 -15.374 6.898 1.00 64.25 88 ALA A C 1
ATOM 659 O O . ALA A 1 88 ? -27.239 -16.143 7.859 1.00 64.25 88 ALA A O 1
ATOM 660 N N . ALA A 1 89 ? -28.132 -15.122 6.043 1.00 57.97 89 ALA A N 1
ATOM 661 C CA . ALA A 1 89 ? -29.358 -15.911 5.952 1.00 57.97 89 ALA A CA 1
ATOM 662 C C . ALA A 1 89 ? -29.142 -17.109 5.024 1.00 57.97 89 ALA A C 1
ATOM 664 O O . ALA A 1 89 ? -28.312 -16.968 4.094 1.00 57.97 89 ALA A O 1
#

Secondary structure (DSSP, 8-state):
---------SSTHHHHTT--S---S----SS-SSSPPTT--HHHHHHH-SS-----TT-PPPPPPPHHHHHHHHHHHHHHHHSPPPPP-